Protein AF-A0A7C9DL46-F1 (afdb_monomer)

Foldseek 3Di:
DVVVLVVLVVVLLVLPVVDPFDQLQSPLVSLLVNLLSLVVQLPPHDPVSVVVSVVLVVLSVVVCVVPVLLSLLSQCPPPVDPNVVSLVSLCSNQPVCSVVVVVVSCVVNVVVVVDPCPVVVVSVVVSVVVVVVSVVSND

Mean predicted aligned error: 8.18 Å

Radius of gyration: 15.66 Å; Cα contacts (8 Å, |Δi|>4): 78; chains: 1; bounding box: 42×36×37 Å

Solvent-accessible surface area (backbone atoms only — not comparable to full-atom values): 7932 Å² total; per-residue (Å²): 115,70,67,64,63,52,45,56,55,51,54,48,51,55,69,39,71,81,37,101,69,67,47,42,76,58,45,47,61,50,54,52,49,52,54,50,52,37,55,50,38,52,72,77,50,58,71,70,53,21,55,50,29,51,58,52,44,59,61,46,50,72,49,43,81,76,40,50,60,61,40,46,45,55,27,40,72,36,93,88,38,52,62,65,57,51,52,55,50,43,43,71,73,43,52,92,50,20,67,63,56,49,48,60,40,46,68,62,43,55,64,56,74,77,46,66,78,65,62,63,60,62,51,57,60,50,54,56,55,53,52,55,46,55,52,68,77,76,109

Secondary structure (DSSP, 8-state):
-HHHHHHHHHHHHHHHHT-SS--HHHHHHHHHHHHHHHHHHHHHS-HHHHHHHHHHHHHHHHHHHHHHHHHHHHHHTSTTS-HHHHHHHHHHHHGGGHHHHHHHHHHHHHHHHHS-THHHHHHHHHHHHHHHHHHHHH-

InterPro domains:
  IPR012337 Ribonuclease H-like superfamily [SSF53098] (1-93)
  IPR025525 hAT-like transposase, RNase-H fold [PF14372] (26-113)

Organism: Opuntia streptacantha (NCBI:txid393608)

pLDDT: mean 76.67, std 14.79, range [44.03, 93.81]

Structure (mmCIF, N/CA/C/O backbone):
data_AF-A0A7C9DL46-F1
#
_entry.id   AF-A0A7C9DL46-F1
#
loop_
_atom_site.group_PDB
_atom_site.id
_atom_site.type_symbol
_atom_site.label_atom_id
_atom_site.label_alt_id
_atom_site.label_comp_id
_atom_site.label_asym_id
_atom_site.label_entity_id
_atom_site.label_seq_id
_atom_site.pdbx_PDB_ins_code
_atom_site.Cartn_x
_atom_site.Cartn_y
_atom_site.Cartn_z
_atom_site.occupancy
_atom_site.B_iso_or_equiv
_atom_site.auth_seq_id
_atom_site.auth_comp_id
_atom_site.auth_asym_id
_atom_site.auth_atom_id
_atom_site.pdbx_PDB_model_num
ATOM 1 N N . ASN A 1 1 ? -19.272 -5.984 10.990 1.00 71.62 1 ASN A N 1
ATOM 2 C CA . ASN A 1 1 ? -18.400 -4.807 10.826 1.00 71.62 1 ASN A CA 1
ATOM 3 C C . ASN A 1 1 ? -16.916 -5.166 10.970 1.00 71.62 1 ASN A C 1
ATOM 5 O O . ASN A 1 1 ? -16.230 -5.225 9.964 1.00 71.62 1 ASN A O 1
ATOM 9 N N . ILE A 1 2 ? -16.426 -5.598 12.141 1.00 85.19 2 ILE A N 1
ATOM 10 C CA . ILE A 1 2 ? -14.997 -5.950 12.334 1.00 85.19 2 ILE A CA 1
ATOM 11 C C . ILE A 1 2 ? -14.486 -7.172 11.537 1.00 85.19 2 ILE A C 1
ATOM 13 O O . ILE A 1 2 ? -13.355 -7.173 11.060 1.00 85.19 2 ILE A O 1
ATOM 17 N N . CYS A 1 3 ? -15.310 -8.211 11.346 1.00 86.44 3 CYS A N 1
ATOM 18 C CA . CYS A 1 3 ? -14.892 -9.410 10.607 1.00 86.44 3 CYS A CA 1
ATOM 19 C C . CYS A 1 3 ? -14.610 -9.120 9.128 1.00 86.44 3 CYS A C 1
ATOM 21 O O . CYS A 1 3 ? -13.749 -9.763 8.539 1.00 86.44 3 CYS A O 1
ATOM 23 N N . VAL A 1 4 ? -15.325 -8.158 8.532 1.00 87.62 4 VAL A N 1
ATOM 24 C CA . VAL A 1 4 ? -15.121 -7.748 7.133 1.00 87.62 4 VAL A CA 1
ATOM 25 C C . VAL A 1 4 ? -13.773 -7.047 6.995 1.00 87.62 4 VAL A C 1
ATOM 27 O O . VAL A 1 4 ? -12.974 -7.443 6.150 1.00 87.62 4 VAL A O 1
ATOM 30 N N . PHE A 1 5 ? -13.480 -6.111 7.901 1.00 87.94 5 PHE A N 1
ATOM 31 C CA . PHE A 1 5 ? -12.184 -5.442 7.989 1.00 87.94 5 PHE A CA 1
ATOM 32 C C . PHE A 1 5 ? -11.026 -6.446 8.131 1.00 87.94 5 PHE A C 1
ATOM 34 O O . PHE A 1 5 ? -10.087 -6.450 7.336 1.00 87.94 5 PHE A O 1
ATOM 41 N N . LEU A 1 6 ? -11.121 -7.372 9.092 1.00 87.38 6 LEU A N 1
ATOM 42 C CA . LEU A 1 6 ? -10.079 -8.376 9.339 1.00 87.38 6 LEU A CA 1
ATOM 43 C C . LEU A 1 6 ? -9.915 -9.380 8.187 1.00 87.38 6 LEU A C 1
ATOM 45 O O . LEU A 1 6 ? -8.811 -9.880 7.954 1.00 87.38 6 LEU A O 1
ATOM 49 N N . LYS A 1 7 ? -10.985 -9.653 7.431 1.00 88.12 7 LYS A N 1
ATOM 50 C CA . LYS A 1 7 ? -10.957 -10.581 6.293 1.00 88.12 7 LYS A CA 1
ATOM 51 C C . LYS A 1 7 ? -10.020 -10.115 5.180 1.00 88.12 7 LYS A C 1
ATOM 53 O O . LYS A 1 7 ? -9.417 -10.956 4.519 1.00 88.12 7 LYS A O 1
ATOM 58 N N . VAL A 1 8 ? -9.849 -8.805 4.993 1.00 87.00 8 VAL A N 1
ATOM 59 C CA . VAL A 1 8 ? -8.896 -8.261 4.010 1.00 87.00 8 VAL A CA 1
ATOM 60 C C . VAL A 1 8 ? -7.474 -8.713 4.339 1.00 87.00 8 VAL A C 1
ATOM 62 O O . VAL A 1 8 ? -6.782 -9.254 3.479 1.00 87.00 8 VAL A O 1
ATOM 65 N N . PHE A 1 9 ? -7.064 -8.575 5.600 1.00 84.38 9 PHE A N 1
ATOM 66 C CA . PHE A 1 9 ? -5.741 -9.000 6.057 1.00 84.38 9 PHE A CA 1
ATOM 67 C C . PHE A 1 9 ? -5.585 -10.514 5.983 1.00 84.38 9 PHE A C 1
ATOM 69 O O . PHE A 1 9 ? -4.575 -10.988 5.479 1.00 84.38 9 PHE A O 1
ATOM 76 N N . TYR A 1 10 ? -6.603 -11.267 6.406 1.00 84.94 10 TYR A N 1
ATOM 77 C CA . TYR A 1 10 ? -6.599 -12.725 6.304 1.00 84.94 10 TYR A CA 1
ATOM 78 C C . TYR A 1 10 ? -6.370 -13.200 4.862 1.00 84.94 10 TYR A C 1
ATOM 80 O O . TYR A 1 10 ? -5.482 -14.013 4.614 1.00 84.94 10 TYR A O 1
ATOM 88 N N . ASN A 1 11 ? -7.113 -12.645 3.900 1.00 86.75 11 ASN A N 1
ATOM 89 C CA . ASN A 1 11 ? -6.979 -13.009 2.491 1.00 86.75 11 ASN A CA 1
ATOM 90 C C . ASN A 1 11 ? -5.572 -12.719 1.957 1.00 86.75 11 ASN A C 1
ATOM 92 O O . ASN A 1 11 ? -5.016 -13.533 1.224 1.00 86.75 11 ASN A O 1
ATOM 96 N N . VAL A 1 12 ? -4.986 -11.582 2.339 1.00 83.19 12 VAL A N 1
ATOM 97 C CA . VAL A 1 12 ? -3.625 -11.205 1.939 1.00 83.19 12 VAL A CA 1
ATOM 98 C C . VAL A 1 12 ? -2.585 -12.129 2.573 1.00 83.19 12 VAL A C 1
ATOM 100 O O . VAL A 1 12 ? -1.682 -12.594 1.880 1.00 83.19 12 VAL A O 1
ATOM 103 N N . THR A 1 13 ? -2.744 -12.479 3.851 1.00 80.81 13 THR A N 1
ATOM 104 C CA . THR A 1 13 ? -1.894 -13.468 4.526 1.00 80.81 13 THR A CA 1
ATOM 105 C C . THR A 1 13 ? -1.963 -14.823 3.831 1.00 80.81 13 THR A C 1
ATOM 107 O O . THR A 1 13 ? -0.922 -15.403 3.538 1.00 80.81 13 THR A O 1
ATOM 110 N N . CYS A 1 14 ? -3.163 -15.310 3.501 1.00 81.56 14 CYS A N 1
ATOM 111 C CA . CYS A 1 14 ? -3.347 -16.556 2.753 1.00 81.56 14 CYS A CA 1
ATOM 112 C C . CYS A 1 14 ? -2.733 -16.487 1.349 1.00 81.56 14 CYS A C 1
ATOM 114 O O . CYS A 1 14 ? -2.086 -17.433 0.901 1.00 81.56 14 CYS A O 1
ATOM 116 N N . ALA A 1 15 ? -2.893 -15.354 0.661 1.00 79.88 15 ALA A N 1
ATOM 117 C CA . ALA A 1 15 ? -2.305 -15.138 -0.655 1.00 79.88 15 ALA A CA 1
ATOM 118 C C . ALA A 1 15 ? -0.772 -15.156 -0.619 1.00 79.88 15 ALA A C 1
ATOM 120 O O . ALA A 1 15 ? -0.156 -15.441 -1.640 1.00 79.88 15 ALA A O 1
ATOM 121 N N . PHE A 1 16 ? -0.148 -14.867 0.524 1.00 74.25 16 PHE A N 1
ATOM 122 C CA . PHE A 1 16 ? 1.303 -14.928 0.687 1.00 74.25 16 PHE A CA 1
ATOM 123 C C . PHE A 1 16 ? 1.802 -16.241 1.288 1.00 74.25 16 PHE A C 1
ATOM 125 O O . PHE A 1 16 ? 2.891 -16.676 0.926 1.00 74.25 16 PHE A O 1
ATOM 132 N N . SER A 1 17 ? 1.023 -16.902 2.146 1.00 72.62 17 SER A N 1
ATOM 133 C CA . SER A 1 17 ? 1.422 -18.156 2.795 1.00 72.62 17 SER A CA 1
ATOM 134 C C . SER A 1 17 ? 1.549 -19.327 1.819 1.00 72.62 17 SER A C 1
ATOM 136 O O . SER A 1 17 ? 2.332 -20.240 2.061 1.00 72.62 17 SER A O 1
ATOM 138 N N . GLY A 1 18 ? 0.838 -19.280 0.688 1.00 70.25 18 GLY A N 1
ATOM 139 C CA . GLY A 1 18 ? 0.953 -20.270 -0.385 1.00 70.25 18 GLY A CA 1
ATOM 140 C C . GLY A 1 18 ? 2.238 -20.176 -1.219 1.00 70.25 18 GLY A C 1
ATOM 141 O O . GLY A 1 18 ? 2.453 -21.021 -2.086 1.00 70.25 18 GLY A O 1
ATOM 142 N N . PHE A 1 19 ? 3.093 -19.171 -0.992 1.00 64.31 19 PHE A N 1
ATOM 143 C CA . PHE A 1 19 ? 4.309 -18.962 -1.776 1.00 64.31 19 PHE A CA 1
ATOM 144 C C . PHE A 1 19 ? 5.539 -18.847 -0.880 1.00 64.31 19 PHE A C 1
ATOM 146 O O . PHE A 1 19 ? 5.618 -17.983 -0.013 1.00 64.31 19 PHE A O 1
ATOM 153 N N . ASN A 1 20 ? 6.576 -19.628 -1.191 1.00 58.56 20 ASN A N 1
ATOM 154 C CA . ASN A 1 20 ? 7.899 -19.432 -0.589 1.00 58.56 20 ASN A CA 1
ATOM 155 C C . ASN A 1 20 ? 8.478 -18.046 -0.936 1.00 58.56 20 ASN A C 1
ATOM 157 O O . ASN A 1 20 ? 9.252 -17.491 -0.161 1.00 58.56 20 ASN A O 1
ATOM 161 N N . TYR A 1 21 ? 8.083 -17.498 -2.097 1.00 60.91 21 TYR A N 1
ATOM 162 C CA . TYR A 1 21 ? 8.490 -16.190 -2.609 1.00 60.91 21 TYR A CA 1
ATOM 163 C C . TYR A 1 21 ? 7.341 -15.537 -3.408 1.00 60.91 21 TYR A C 1
ATOM 165 O O . TYR A 1 21 ? 7.208 -15.806 -4.605 1.00 60.91 21 TYR A O 1
ATOM 173 N N . PRO A 1 22 ? 6.486 -14.688 -2.797 1.00 62.56 22 PRO A N 1
ATOM 174 C CA . PRO A 1 22 ? 5.487 -13.921 -3.534 1.00 62.56 22 PRO A CA 1
ATOM 175 C C . PRO A 1 22 ? 6.167 -13.046 -4.589 1.00 62.56 22 PRO A C 1
ATOM 177 O O . PRO A 1 22 ? 7.049 -12.244 -4.285 1.00 62.56 22 PRO A O 1
ATOM 180 N N . THR A 1 23 ? 5.759 -13.194 -5.847 1.00 67.81 23 THR A N 1
ATOM 181 C CA . THR A 1 23 ? 6.271 -12.344 -6.932 1.00 67.81 23 THR A CA 1
ATOM 182 C C . THR A 1 23 ? 5.758 -10.910 -6.772 1.00 67.81 23 THR A C 1
ATOM 184 O O . THR A 1 23 ? 4.688 -10.697 -6.198 1.00 67.81 23 THR A O 1
ATOM 187 N N . SER A 1 24 ? 6.472 -9.913 -7.312 1.00 69.94 24 SER A N 1
ATOM 188 C CA . SER A 1 24 ? 6.044 -8.496 -7.299 1.00 69.94 24 SER A CA 1
ATOM 189 C C . SER A 1 24 ? 4.608 -8.319 -7.810 1.00 69.94 24 SER A C 1
ATOM 191 O O . SER A 1 24 ? 3.821 -7.578 -7.226 1.00 69.94 24 SER A O 1
ATOM 193 N N . LYS A 1 25 ? 4.240 -9.117 -8.820 1.00 72.12 25 LYS A N 1
ATOM 194 C CA . LYS A 1 25 ? 2.886 -9.265 -9.366 1.00 72.12 25 LYS A CA 1
ATOM 195 C C . LYS A 1 25 ? 1.818 -9.584 -8.316 1.00 72.12 25 LYS A C 1
ATOM 197 O O . LYS A 1 25 ? 0.699 -9.108 -8.450 1.00 72.12 25 LYS A O 1
ATOM 202 N N . ILE A 1 26 ? 2.115 -10.442 -7.345 1.00 76.12 26 ILE A N 1
ATOM 203 C CA . ILE A 1 26 ? 1.175 -10.824 -6.281 1.00 76.12 26 ILE A CA 1
ATOM 204 C C . ILE A 1 26 ? 1.275 -9.815 -5.138 1.00 76.12 26 ILE A C 1
ATOM 206 O O . ILE A 1 26 ? 0.262 -9.406 -4.583 1.00 76.12 26 ILE A O 1
ATOM 210 N N . TYR A 1 27 ? 2.487 -9.374 -4.809 1.00 77.44 27 TYR A N 1
ATOM 211 C CA . TYR A 1 27 ? 2.728 -8.467 -3.696 1.00 77.44 27 TYR A CA 1
ATOM 212 C C . TYR A 1 27 ? 2.067 -7.098 -3.899 1.00 77.44 27 TYR A C 1
ATOM 214 O O . TYR A 1 27 ? 1.274 -6.662 -3.068 1.00 77.44 27 TYR A O 1
ATOM 222 N N . PHE A 1 28 ? 2.377 -6.417 -5.004 1.00 79.19 28 PHE A N 1
ATOM 223 C CA . PHE A 1 28 ? 1.996 -5.021 -5.212 1.00 79.19 28 PHE A CA 1
ATOM 224 C C . PHE A 1 28 ? 0.475 -4.772 -5.169 1.00 79.19 28 PHE A C 1
ATOM 226 O O . PHE A 1 28 ? 0.065 -3.930 -4.369 1.00 79.19 28 PHE A O 1
ATOM 233 N N . PRO A 1 29 ? -0.384 -5.504 -5.914 1.00 83.69 29 PRO A N 1
ATOM 234 C CA . PRO A 1 29 ? -1.838 -5.327 -5.828 1.00 83.69 29 PRO A CA 1
ATOM 235 C C . PRO A 1 29 ? -2.389 -5.544 -4.417 1.00 83.69 29 PRO A C 1
ATOM 237 O O . PRO A 1 29 ? -3.204 -4.752 -3.951 1.00 83.69 29 PRO A O 1
ATOM 240 N N . ASN A 1 30 ? -1.943 -6.603 -3.733 1.00 84.44 30 ASN A N 1
ATOM 241 C CA . ASN A 1 30 ? -2.446 -6.950 -2.404 1.00 84.44 30 ASN A CA 1
ATOM 242 C C . ASN A 1 30 ? -2.078 -5.882 -1.368 1.00 84.44 30 ASN A C 1
ATOM 244 O O . ASN A 1 30 ? -2.926 -5.449 -0.594 1.00 84.44 30 ASN A O 1
ATOM 248 N N . VAL A 1 31 ? -0.832 -5.405 -1.381 1.00 84.19 31 VAL A N 1
ATOM 249 C CA . VAL A 1 31 ? -0.354 -4.409 -0.411 1.00 84.19 31 VAL A CA 1
ATOM 250 C C . VAL A 1 31 ? -0.930 -3.017 -0.687 1.00 84.19 31 VAL A C 1
ATOM 252 O O . VAL A 1 31 ? -1.293 -2.318 0.259 1.00 84.19 31 VAL A O 1
ATOM 255 N N . VAL A 1 32 ? -1.097 -2.630 -1.958 1.00 88.50 32 VAL A N 1
ATOM 256 C CA . VAL A 1 32 ? -1.846 -1.411 -2.321 1.00 88.50 32 VAL A CA 1
ATOM 257 C C . VAL A 1 32 ? -3.289 -1.508 -1.825 1.00 88.50 32 VAL A C 1
ATOM 259 O O . VAL A 1 32 ? -3.781 -0.565 -1.213 1.00 88.50 32 VAL A O 1
ATOM 262 N N . GLY A 1 33 ? -3.948 -2.654 -2.027 1.00 90.25 33 GLY A N 1
ATOM 263 C CA . GLY A 1 33 ? -5.311 -2.895 -1.550 1.00 90.25 33 GLY A CA 1
ATOM 264 C C . GLY A 1 33 ? -5.448 -2.725 -0.036 1.00 90.25 33 GLY A C 1
ATOM 265 O O . GLY A 1 33 ? -6.336 -2.008 0.415 1.00 90.25 33 GLY A O 1
ATOM 266 N N . VAL A 1 34 ? -4.525 -3.298 0.744 1.00 89.38 34 VAL A N 1
ATOM 267 C CA . VAL A 1 34 ? -4.489 -3.120 2.208 1.00 89.38 34 VAL A CA 1
ATOM 268 C C . VAL A 1 34 ? -4.376 -1.648 2.591 1.00 89.38 34 VAL A C 1
ATOM 270 O O . VAL A 1 34 ? -5.106 -1.194 3.470 1.00 89.38 34 VAL A O 1
ATOM 273 N N . LYS A 1 35 ? -3.494 -0.885 1.931 1.00 90.56 35 LYS A N 1
ATOM 274 C CA . LYS A 1 35 ? -3.335 0.545 2.222 1.00 90.56 35 LYS A CA 1
ATOM 275 C C . LYS A 1 35 ? -4.625 1.322 1.959 1.00 90.56 35 LYS A C 1
ATOM 277 O O . LYS A 1 35 ? -4.987 2.170 2.767 1.00 90.56 35 LYS A O 1
ATOM 282 N N . LEU A 1 36 ? -5.309 1.036 0.849 1.00 91.94 36 LEU A N 1
ATOM 283 C CA . LEU A 1 36 ? -6.561 1.706 0.491 1.00 91.94 36 LEU A CA 1
ATOM 284 C C . LEU A 1 36 ? -7.674 1.403 1.499 1.00 91.94 36 LEU A C 1
ATOM 286 O O . LEU A 1 36 ? -8.281 2.342 2.000 1.00 91.94 36 LEU A O 1
ATOM 290 N N . VAL A 1 37 ? -7.859 0.130 1.868 1.00 92.56 37 VAL A N 1
ATOM 291 C CA . VAL A 1 37 ? -8.840 -0.271 2.893 1.00 92.56 37 VAL A CA 1
ATOM 292 C C . VAL A 1 37 ? -8.536 0.396 4.232 1.00 92.56 37 VAL A C 1
ATOM 294 O O . VAL A 1 37 ? -9.434 0.915 4.877 1.00 92.56 37 VAL A O 1
ATOM 297 N N . LEU A 1 38 ? -7.267 0.435 4.653 1.00 91.75 38 LEU A N 1
ATOM 298 C CA . LEU A 1 38 ? -6.892 1.121 5.890 1.00 91.75 38 LEU A CA 1
ATOM 299 C C . LEU A 1 38 ? -7.256 2.608 5.857 1.00 91.75 38 LEU A C 1
ATOM 301 O O . LEU A 1 38 ? -7.761 3.110 6.854 1.00 91.75 38 LEU A O 1
ATOM 305 N N . LYS A 1 39 ? -6.997 3.309 4.744 1.00 91.81 39 LYS A N 1
ATOM 306 C CA . LYS A 1 39 ? -7.356 4.730 4.605 1.00 91.81 39 LYS A CA 1
ATOM 307 C C . LYS A 1 39 ? -8.866 4.937 4.693 1.00 91.81 39 LYS A C 1
ATOM 309 O O . LYS A 1 39 ? -9.301 5.767 5.478 1.00 91.81 39 LYS A O 1
ATOM 314 N N . GLU A 1 40 ? -9.631 4.148 3.949 1.00 92.19 40 GLU A N 1
ATOM 315 C CA . GLU A 1 40 ? -11.094 4.220 3.927 1.00 92.19 40 GLU A CA 1
ATOM 316 C C . GLU A 1 40 ? -11.694 3.968 5.319 1.00 92.19 40 GLU A C 1
ATOM 318 O O . GLU A 1 40 ? -12.423 4.798 5.854 1.00 92.19 40 GLU A O 1
ATOM 323 N N . GLU A 1 41 ? -11.300 2.878 5.975 1.00 92.25 41 GLU A N 1
ATOM 324 C CA . GLU A 1 41 ? -11.830 2.471 7.284 1.00 92.25 41 GLU A CA 1
ATOM 325 C C . GLU A 1 41 ? -11.425 3.422 8.424 1.00 92.25 41 GLU A C 1
ATOM 327 O O . GLU A 1 41 ? -12.069 3.457 9.471 1.00 92.25 41 GLU A O 1
ATOM 332 N N . MET A 1 42 ? -10.361 4.214 8.248 1.00 92.62 42 MET A N 1
ATOM 333 C CA . MET A 1 42 ? -10.011 5.287 9.185 1.00 92.62 42 MET A CA 1
ATOM 334 C C . MET A 1 42 ? -10.928 6.512 9.064 1.00 92.62 42 MET A C 1
ATOM 336 O O . MET A 1 42 ? -10.964 7.306 10.006 1.00 92.62 42 MET A O 1
ATOM 340 N N . GLU A 1 43 ? -11.633 6.670 7.942 1.00 89.38 43 GLU A N 1
ATOM 341 C CA . GLU A 1 43 ? -12.498 7.817 7.644 1.00 89.38 43 GLU A CA 1
ATOM 342 C C . GLU A 1 43 ? -13.982 7.515 7.894 1.00 89.38 43 GLU A C 1
ATOM 344 O O . GLU A 1 43 ? -14.688 8.374 8.420 1.00 89.38 43 GLU A O 1
ATOM 349 N N . ILE A 1 44 ? -14.456 6.312 7.544 1.00 87.50 44 ILE A N 1
ATOM 350 C CA . ILE A 1 44 ? -15.902 6.030 7.442 1.00 87.50 44 ILE A CA 1
ATOM 351 C C . ILE A 1 44 ? -16.474 5.111 8.535 1.00 87.50 44 ILE A C 1
ATOM 353 O O . ILE A 1 44 ? -17.694 4.975 8.626 1.00 87.50 44 ILE A O 1
ATOM 357 N N . SER A 1 45 ? -15.629 4.466 9.346 1.00 89.44 45 SER A N 1
ATOM 358 C CA . SER A 1 45 ? -16.049 3.361 10.227 1.00 89.44 45 SER A CA 1
ATOM 359 C C . SER A 1 45 ? -16.226 3.755 11.698 1.00 89.44 45 SER A C 1
ATOM 361 O O . SER A 1 45 ? -15.833 4.831 12.146 1.00 89.44 45 SER A O 1
ATOM 363 N N . ASP A 1 46 ? -16.810 2.847 12.486 1.00 91.12 46 ASP A N 1
ATOM 364 C CA . ASP A 1 46 ? -17.011 3.032 13.926 1.00 91.12 46 ASP A CA 1
ATOM 365 C C . ASP A 1 46 ? -15.682 3.210 14.687 1.00 91.12 46 ASP A C 1
ATOM 367 O O . ASP A 1 46 ? -14.644 2.652 14.318 1.00 91.12 46 ASP A O 1
ATOM 371 N N . ALA A 1 47 ? -15.723 3.912 15.827 1.00 91.62 47 ALA A N 1
ATOM 372 C CA . ALA A 1 47 ? -14.538 4.280 16.614 1.00 91.62 47 ALA A CA 1
ATOM 373 C C . ALA A 1 47 ? -13.606 3.098 16.959 1.00 91.62 47 ALA A C 1
ATOM 375 O O . ALA A 1 47 ?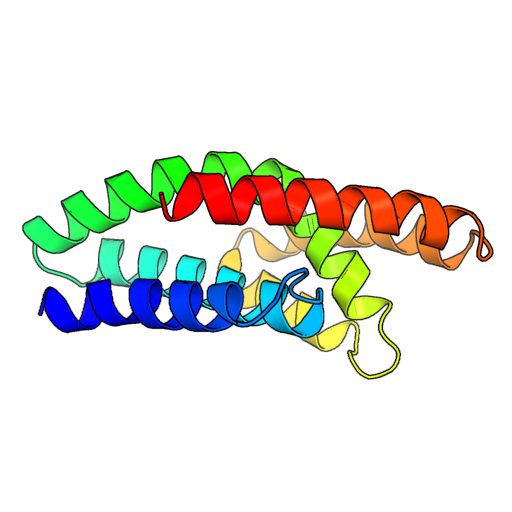 -12.384 3.258 17.026 1.00 91.62 47 ALA A O 1
ATOM 376 N N . SER A 1 48 ? -14.164 1.901 17.159 1.00 89.56 48 SER A N 1
ATOM 377 C CA . SER A 1 48 ? -13.395 0.680 17.423 1.00 89.56 48 SER A CA 1
ATOM 378 C C . SER A 1 48 ? -12.566 0.237 16.211 1.00 89.56 48 SER A C 1
ATOM 380 O O . SER 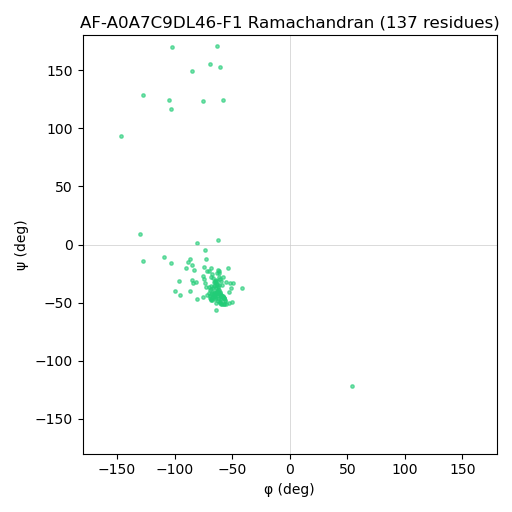A 1 48 ? -11.378 -0.066 16.363 1.00 89.56 48 SER A O 1
ATOM 382 N N . ILE A 1 49 ? -13.159 0.250 15.013 1.00 92.31 49 ILE A N 1
ATOM 383 C CA . ILE A 1 49 ? -12.492 -0.090 13.751 1.00 92.31 49 ILE A CA 1
ATOM 384 C C . ILE A 1 49 ? -11.475 0.990 13.399 1.00 92.31 49 ILE A C 1
ATOM 386 O O . ILE A 1 49 ? -10.328 0.655 13.123 1.00 92.31 49 ILE A O 1
ATOM 390 N N . VAL A 1 50 ? -11.830 2.270 13.528 1.00 93.81 50 VAL A N 1
ATOM 391 C CA . VAL A 1 50 ? -10.907 3.390 13.281 1.00 93.81 50 V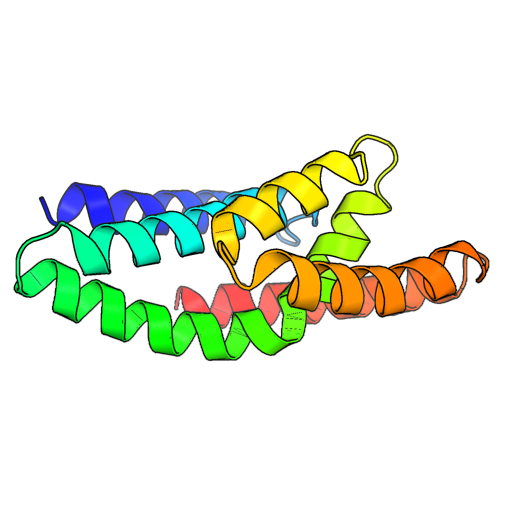AL A CA 1
ATOM 392 C C . VAL A 1 50 ? -9.658 3.280 14.157 1.00 93.81 50 VAL A C 1
ATOM 394 O O . VAL A 1 50 ? -8.533 3.418 13.673 1.00 93.81 50 VAL A O 1
ATOM 397 N N . ASN A 1 51 ? -9.821 2.991 15.453 1.00 92.69 51 ASN A N 1
ATOM 398 C CA . ASN A 1 51 ? -8.686 2.825 16.361 1.00 92.69 51 ASN A C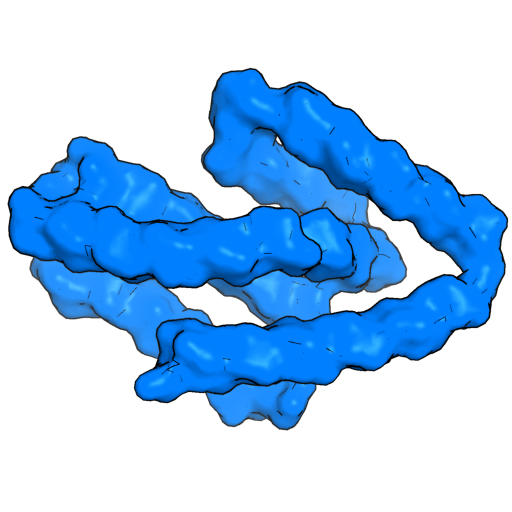A 1
ATOM 399 C C . ASN A 1 51 ? -7.803 1.627 15.967 1.00 92.69 51 ASN A C 1
ATOM 401 O O . ASN A 1 51 ? -6.576 1.691 16.064 1.00 92.69 51 ASN A O 1
ATOM 405 N N . MET A 1 52 ? -8.412 0.534 15.499 1.00 90.94 52 MET A N 1
ATOM 406 C CA . MET A 1 52 ? -7.680 -0.630 15.003 1.00 90.94 52 MET A CA 1
ATOM 407 C C . MET A 1 52 ? -6.932 -0.321 13.700 1.00 90.94 52 MET A C 1
ATOM 409 O O . MET A 1 52 ? -5.733 -0.595 13.608 1.00 90.94 52 MET A O 1
ATOM 413 N N . ALA A 1 53 ? -7.605 0.297 12.730 1.00 91.62 53 ALA A N 1
ATOM 414 C CA . ALA A 1 53 ? -7.039 0.684 11.447 1.00 91.62 53 ALA A CA 1
ATOM 415 C C . ALA A 1 53 ? -5.842 1.624 11.633 1.00 91.62 53 ALA A C 1
ATOM 417 O O . ALA A 1 53 ? -4.777 1.347 11.091 1.00 91.62 53 ALA A O 1
ATOM 418 N N . LYS A 1 54 ? -5.939 2.636 12.507 1.00 92.62 54 LYS A N 1
ATOM 419 C CA . LYS A 1 54 ? -4.812 3.527 12.844 1.00 92.62 54 LYS A CA 1
ATOM 420 C C . LYS A 1 54 ? -3.597 2.765 13.380 1.00 92.62 54 LYS A C 1
ATOM 422 O O . LYS A 1 54 ? -2.475 2.998 12.933 1.00 92.62 54 LYS A O 1
ATOM 427 N N . LYS A 1 55 ? -3.797 1.820 14.306 1.00 89.50 55 LYS A N 1
ATOM 428 C CA . LYS A 1 55 ? -2.699 1.013 14.876 1.00 89.50 55 LYS A CA 1
ATOM 429 C C . LYS A 1 55 ? -2.011 0.143 13.822 1.00 89.50 55 LYS A C 1
ATOM 431 O O . LYS A 1 55 ? -0.784 0.039 13.822 1.00 89.50 55 LYS A O 1
ATOM 436 N N . ILE A 1 56 ? -2.787 -0.475 12.931 1.00 87.69 56 ILE A N 1
ATOM 437 C CA . ILE A 1 56 ? -2.249 -1.286 11.832 1.00 87.69 56 ILE A CA 1
ATOM 438 C C . ILE A 1 56 ? -1.536 -0.388 10.815 1.00 87.69 56 ILE A C 1
ATOM 440 O O . ILE A 1 56 ? -0.426 -0.707 10.392 1.00 87.69 56 ILE A O 1
ATOM 444 N N . PHE A 1 57 ? -2.119 0.763 10.485 1.00 89.75 57 PHE A N 1
ATOM 445 C CA . PHE A 1 57 ? -1.573 1.722 9.531 1.00 89.75 57 PHE A CA 1
ATOM 446 C C . PHE A 1 57 ? -0.203 2.260 9.957 1.00 89.75 57 PHE A C 1
ATOM 448 O O . PHE A 1 57 ? 0.714 2.300 9.143 1.00 89.75 57 PHE A O 1
ATOM 455 N N . VAL A 1 58 ? 0.001 2.569 11.243 1.00 88.81 58 VAL A N 1
ATOM 456 C CA . VAL A 1 58 ? 1.320 2.992 11.759 1.00 88.81 58 VAL A CA 1
ATOM 457 C C . VAL A 1 58 ? 2.394 1.928 11.510 1.00 88.81 58 VAL A C 1
ATOM 459 O O . VAL A 1 58 ? 3.501 2.244 11.066 1.00 88.81 58 VAL A O 1
ATOM 462 N N . LYS A 1 59 ? 2.080 0.650 11.762 1.00 83.94 59 LYS A N 1
ATOM 463 C CA . LYS A 1 59 ? 3.008 -0.453 11.468 1.00 83.94 59 LYS A CA 1
ATOM 464 C C . LYS A 1 59 ? 3.232 -0.589 9.965 1.00 83.94 59 LYS A C 1
ATOM 466 O O . LYS A 1 59 ? 4.368 -0.769 9.540 1.00 83.94 59 LYS A O 1
ATOM 471 N N . PHE A 1 60 ? 2.169 -0.471 9.177 1.00 85.56 60 PHE A N 1
ATOM 472 C CA . PHE A 1 60 ? 2.212 -0.557 7.725 1.00 85.56 60 PHE A CA 1
ATOM 473 C C . PHE A 1 60 ? 3.110 0.528 7.101 1.00 85.56 60 PHE A C 1
ATOM 475 O O . PHE A 1 60 ? 4.008 0.199 6.327 1.00 85.56 60 PHE A O 1
ATOM 482 N N . GLU A 1 61 ? 2.955 1.802 7.474 1.00 85.44 61 GLU A N 1
ATOM 483 C CA . GLU A 1 61 ? 3.704 2.922 6.876 1.00 85.44 61 GLU A CA 1
ATOM 484 C C . GLU A 1 61 ? 5.218 2.840 7.112 1.00 85.44 61 GLU A C 1
ATOM 486 O O . GLU A 1 61 ? 6.018 3.180 6.230 1.00 85.44 61 GLU A O 1
ATOM 491 N N . LYS A 1 62 ? 5.631 2.305 8.270 1.00 82.00 62 LYS A N 1
ATOM 492 C CA . LYS A 1 62 ? 7.045 2.045 8.593 1.00 82.00 62 LYS A CA 1
ATOM 493 C C . LYS A 1 62 ? 7.729 1.166 7.541 1.00 82.00 62 LYS A C 1
ATOM 495 O O . LYS A 1 62 ? 8.933 1.293 7.306 1.00 82.00 62 LYS A O 1
ATOM 500 N N . TYR A 1 63 ? 6.966 0.263 6.938 1.00 74.94 63 TYR A N 1
ATOM 501 C CA . TYR A 1 63 ? 7.422 -0.657 5.907 1.00 74.94 63 TYR A CA 1
ATOM 502 C C . TYR A 1 63 ? 7.148 -0.107 4.503 1.00 74.94 63 TYR A C 1
ATOM 504 O O . TYR A 1 63 ? 8.039 -0.128 3.657 1.00 74.94 63 TYR A O 1
ATOM 512 N N . TRP A 1 64 ? 5.967 0.469 4.264 1.00 82.06 64 TRP A N 1
ATOM 513 C CA . TRP A 1 64 ? 5.594 1.054 2.974 1.00 82.06 64 TRP A CA 1
ATOM 514 C C . TRP A 1 64 ? 6.624 2.068 2.463 1.00 82.06 64 TRP A C 1
ATOM 516 O O . TRP A 1 64 ? 7.118 1.923 1.347 1.00 82.06 64 TRP A O 1
ATOM 526 N N . SER A 1 65 ? 7.019 3.035 3.299 1.00 79.19 65 SER A N 1
ATOM 527 C CA . SER A 1 65 ? 7.966 4.108 2.937 1.00 79.19 65 SER A CA 1
ATOM 528 C C . SER A 1 65 ? 9.330 3.602 2.448 1.00 79.19 65 SER A C 1
ATOM 530 O O . SER A 1 65 ? 9.988 4.250 1.634 1.00 79.19 65 SER A O 1
ATOM 532 N N . LYS A 1 66 ? 9.755 2.422 2.910 1.00 72.12 66 LYS A N 1
ATOM 533 C CA . LYS A 1 66 ? 11.056 1.835 2.567 1.00 72.12 66 LYS A CA 1
ATOM 534 C C . LYS A 1 66 ? 11.039 1.049 1.259 1.00 72.12 66 LYS A C 1
ATOM 536 O O . LYS A 1 66 ? 12.063 0.976 0.585 1.00 72.12 66 LYS A O 1
ATOM 541 N N . PHE A 1 67 ? 9.904 0.449 0.899 1.00 71.62 67 PHE A N 1
ATOM 542 C CA . PHE A 1 67 ? 9.870 -0.589 -0.137 1.00 71.62 67 PHE A CA 1
ATOM 543 C C . PHE A 1 67 ? 8.858 -0.352 -1.259 1.00 71.62 67 PHE A C 1
ATOM 545 O O . PHE A 1 67 ? 8.989 -0.992 -2.303 1.00 71.62 67 PHE A O 1
ATOM 552 N N . SER A 1 68 ? 7.899 0.567 -1.099 1.00 75.56 68 SER A N 1
ATOM 553 C CA . SER A 1 68 ? 6.842 0.842 -2.087 1.00 75.56 68 SER A CA 1
ATOM 554 C C . SER A 1 68 ? 7.402 1.067 -3.493 1.00 75.56 68 SER A C 1
ATOM 556 O O . SER A 1 68 ? 7.006 0.388 -4.438 1.00 75.56 68 SER A O 1
ATOM 558 N N . ASN A 1 69 ? 8.412 1.931 -3.605 1.00 75.44 69 ASN A N 1
ATOM 559 C CA . ASN A 1 69 ? 9.071 2.250 -4.868 1.00 75.44 69 ASN A CA 1
ATOM 560 C C . ASN A 1 69 ? 9.759 1.029 -5.492 1.00 75.44 69 ASN A C 1
ATOM 562 O O . ASN A 1 69 ? 9.616 0.782 -6.683 1.00 75.44 69 ASN A O 1
ATOM 566 N N . ILE A 1 70 ? 10.471 0.230 -4.692 1.00 75.88 70 ILE A N 1
ATOM 567 C CA . ILE A 1 70 ? 11.218 -0.944 -5.175 1.00 75.88 70 ILE A CA 1
ATOM 568 C C . ILE A 1 70 ? 10.260 -2.001 -5.726 1.00 75.88 70 ILE A C 1
ATOM 570 O O . ILE A 1 70 ? 10.493 -2.573 -6.792 1.00 75.88 70 ILE A O 1
ATOM 574 N N . VAL A 1 71 ? 9.166 -2.248 -5.011 1.00 73.94 71 VAL A N 1
ATOM 575 C CA . VAL A 1 71 ? 8.118 -3.190 -5.413 1.00 73.94 71 VAL A CA 1
ATOM 576 C C . VAL A 1 71 ? 7.400 -2.708 -6.669 1.00 73.94 71 VAL A C 1
ATOM 578 O O . VAL A 1 71 ? 7.175 -3.501 -7.585 1.00 73.94 71 VAL A O 1
ATOM 581 N N . ALA A 1 72 ? 7.041 -1.425 -6.722 1.00 76.25 72 ALA A N 1
ATOM 582 C CA . ALA A 1 72 ? 6.365 -0.831 -7.866 1.00 76.25 72 ALA A CA 1
ATOM 583 C C . ALA A 1 72 ? 7.250 -0.908 -9.120 1.00 76.25 72 ALA A C 1
ATOM 585 O O . ALA A 1 72 ? 6.796 -1.392 -10.155 1.00 76.25 72 ALA A O 1
ATOM 586 N N . ILE A 1 73 ? 8.538 -0.561 -9.002 1.00 77.12 73 ILE A N 1
ATOM 587 C CA . ILE A 1 73 ? 9.540 -0.715 -10.069 1.00 77.12 73 ILE A CA 1
ATOM 588 C C . ILE A 1 73 ? 9.605 -2.180 -10.513 1.00 77.12 73 ILE A C 1
ATOM 590 O O . ILE A 1 73 ? 9.439 -2.483 -11.691 1.00 77.12 73 ILE A O 1
ATOM 594 N N . SER A 1 74 ? 9.761 -3.108 -9.565 1.00 75.19 74 SER A N 1
ATOM 595 C CA . SER A 1 74 ? 9.829 -4.549 -9.848 1.00 75.19 74 SER A CA 1
ATOM 596 C C . SER A 1 74 ? 8.552 -5.094 -10.485 1.00 75.19 74 SER A C 1
ATOM 598 O O . SER A 1 74 ? 8.579 -6.157 -11.094 1.00 75.19 74 SER A O 1
ATOM 600 N N . THR A 1 75 ? 7.418 -4.415 -10.315 1.00 75.00 75 THR A N 1
ATOM 601 C CA . THR A 1 75 ? 6.156 -4.772 -10.966 1.00 75.00 75 THR A CA 1
ATOM 602 C C . THR A 1 75 ? 6.136 -4.250 -12.397 1.00 75.00 75 THR A C 1
ATOM 604 O O . THR A 1 75 ? 5.850 -5.023 -13.299 1.00 75.00 75 THR A O 1
ATOM 607 N N . VAL A 1 76 ? 6.508 -2.985 -12.627 1.00 77.12 76 VAL A N 1
ATOM 608 C CA . VAL A 1 76 ? 6.555 -2.357 -13.965 1.00 77.12 76 VAL A CA 1
ATOM 609 C C . VAL A 1 76 ? 7.594 -3.005 -14.885 1.00 77.12 76 VAL A C 1
ATOM 611 O O . VAL A 1 76 ? 7.379 -3.094 -16.088 1.00 77.12 76 VAL A O 1
ATOM 614 N N . LEU A 1 77 ? 8.702 -3.502 -14.331 1.00 71.81 77 LEU A N 1
ATOM 615 C CA . LEU A 1 77 ? 9.725 -4.213 -15.103 1.00 71.81 77 LEU A CA 1
ATOM 616 C C . LEU A 1 77 ? 9.290 -5.622 -15.544 1.00 71.81 77 LEU A C 1
ATOM 618 O O . LEU A 1 77 ? 9.947 -6.229 -16.390 1.00 71.81 77 LEU A O 1
ATOM 622 N N . VAL A 1 78 ? 8.189 -6.165 -15.009 1.00 67.81 78 VAL A N 1
ATOM 623 C CA . VAL A 1 78 ? 7.623 -7.426 -15.507 1.00 67.81 78 VAL A CA 1
ATOM 624 C C . VAL A 1 78 ? 6.904 -7.132 -16.831 1.00 67.81 78 VAL A C 1
ATOM 626 O O . VAL A 1 78 ? 5.952 -6.356 -16.818 1.00 67.81 78 VAL A O 1
ATOM 629 N N . PRO A 1 79 ? 7.242 -7.799 -17.956 1.00 61.34 79 PRO A N 1
ATOM 630 C CA . PRO A 1 79 ? 6.778 -7.437 -19.309 1.00 61.34 79 PRO A CA 1
ATOM 631 C C . PRO A 1 79 ? 5.259 -7.307 -19.504 1.00 61.34 79 PRO A C 1
ATOM 633 O O . PRO A 1 79 ? 4.794 -6.704 -20.466 1.00 61.34 79 PRO A O 1
ATOM 636 N N . ARG A 1 80 ? 4.470 -7.917 -18.612 1.00 60.25 80 ARG A N 1
ATOM 637 C CA . ARG A 1 80 ? 3.002 -7.913 -18.653 1.00 60.25 80 ARG A CA 1
ATOM 638 C C . ARG A 1 80 ? 2.363 -6.732 -17.917 1.00 60.25 80 ARG A C 1
ATOM 640 O O . ARG A 1 80 ? 1.170 -6.506 -18.096 1.00 60.25 80 ARG A O 1
ATOM 647 N N . PHE A 1 81 ? 3.106 -6.010 -17.082 1.00 62.97 81 PHE A N 1
ATOM 648 C CA . PHE A 1 81 ? 2.600 -4.866 -16.331 1.00 62.97 81 PHE A CA 1
ATOM 649 C C . PHE A 1 81 ? 3.103 -3.578 -16.957 1.00 62.97 81 PHE A C 1
ATOM 651 O O . PHE A 1 81 ? 4.297 -3.360 -17.119 1.00 62.97 81 PHE A O 1
ATOM 658 N N . LYS A 1 82 ? 2.164 -2.704 -17.310 1.00 71.75 82 LYS A N 1
ATOM 659 C CA . LYS A 1 82 ? 2.491 -1.384 -17.835 1.00 71.75 82 LYS A CA 1
ATOM 660 C C . LYS A 1 82 ? 2.727 -0.431 -16.673 1.00 71.75 82 LYS A C 1
ATOM 662 O O . LYS A 1 82 ? 2.064 -0.535 -15.642 1.00 71.75 82 LYS A O 1
ATOM 667 N N . TYR A 1 83 ? 3.593 0.552 -16.890 1.00 80.12 83 TYR A N 1
ATOM 668 C CA . TYR A 1 83 ? 3.756 1.728 -16.031 1.00 80.12 83 TYR A CA 1
ATOM 669 C C . TYR A 1 83 ? 2.410 2.310 -15.545 1.00 80.12 83 TYR A C 1
ATOM 671 O O . TYR A 1 83 ? 2.268 2.655 -14.376 1.00 80.12 83 TYR A O 1
ATOM 679 N N . GLN A 1 84 ? 1.393 2.288 -16.413 1.00 82.50 84 GLN A N 1
ATOM 680 C CA . GLN A 1 84 ? 0.004 2.675 -16.130 1.00 82.50 84 GLN A CA 1
ATOM 681 C C . GLN A 1 84 ? -0.587 2.028 -14.864 1.00 82.50 84 GLN A C 1
ATOM 683 O O . GLN A 1 84 ? -1.396 2.645 -14.179 1.00 82.50 84 GLN A O 1
ATOM 688 N N . TYR A 1 85 ? -0.189 0.797 -14.528 1.00 81.62 85 TYR A N 1
ATOM 689 C CA . TYR A 1 85 ? -0.657 0.122 -13.319 1.00 81.62 85 TYR A CA 1
ATOM 690 C C . TYR A 1 85 ? -0.103 0.778 -12.047 1.00 81.62 85 TYR A C 1
ATOM 692 O O . TYR A 1 85 ? -0.854 1.037 -11.108 1.00 81.62 85 TYR A O 1
ATOM 700 N N . ALA A 1 86 ? 1.202 1.072 -12.027 1.00 83.31 86 ALA A N 1
ATOM 701 C CA . ALA A 1 86 ? 1.831 1.781 -10.915 1.00 83.31 86 ALA A CA 1
ATOM 702 C C . ALA A 1 86 ? 1.291 3.210 -10.805 1.00 83.31 86 ALA A C 1
ATOM 704 O O . ALA A 1 86 ? 0.955 3.650 -9.712 1.00 83.31 86 ALA A O 1
ATOM 705 N N . ASP A 1 87 ? 1.115 3.882 -11.938 1.00 87.81 87 ASP A N 1
ATOM 706 C CA . ASP A 1 87 ? 0.548 5.225 -12.015 1.00 87.81 87 ASP A CA 1
ATOM 707 C C . ASP A 1 87 ? -0.856 5.313 -11.382 1.00 87.81 87 ASP A C 1
ATOM 709 O O . ASP A 1 87 ? -1.095 6.091 -10.457 1.00 87.81 87 ASP A O 1
ATOM 713 N N . CYS A 1 88 ? -1.764 4.419 -11.787 1.00 87.88 88 CYS A N 1
ATOM 714 C CA . CYS A 1 88 ? -3.110 4.331 -11.218 1.00 87.88 88 CYS A CA 1
ATOM 715 C C . CYS A 1 88 ? -3.101 4.000 -9.718 1.00 87.88 88 CYS A C 1
ATOM 717 O O . CYS A 1 88 ? -3.911 4.540 -8.961 1.00 87.88 88 CYS A O 1
ATOM 719 N N . ALA A 1 89 ? -2.202 3.116 -9.273 1.00 87.69 89 ALA A N 1
ATOM 720 C CA . ALA A 1 89 ? -2.059 2.783 -7.859 1.00 87.69 89 ALA A CA 1
ATOM 721 C C . ALA A 1 89 ? -1.592 3.997 -7.041 1.00 87.69 89 ALA A C 1
ATOM 723 O O . ALA A 1 89 ? -2.186 4.298 -6.007 1.00 87.69 89 ALA A O 1
ATOM 724 N N . TYR A 1 90 ? -0.583 4.727 -7.524 1.00 88.31 90 TYR A N 1
ATOM 725 C CA . TYR A 1 90 ? -0.065 5.922 -6.857 1.00 88.31 90 TYR A CA 1
ATOM 726 C C . TYR A 1 90 ? -1.135 7.008 -6.761 1.00 88.31 90 TYR A C 1
ATOM 728 O O . TYR A 1 90 ? -1.318 7.581 -5.690 1.00 88.31 90 TYR A O 1
ATOM 736 N N . LYS A 1 91 ? -1.917 7.222 -7.826 1.00 91.50 91 LYS A N 1
ATOM 737 C CA . LYS A 1 91 ? -3.016 8.195 -7.814 1.00 91.50 91 LYS A CA 1
ATOM 738 C C . LYS A 1 91 ? -4.035 7.905 -6.711 1.00 91.50 91 LYS A C 1
ATOM 740 O O . LYS A 1 91 ? -4.425 8.803 -5.973 1.00 91.50 91 LYS A O 1
ATOM 745 N N . ARG A 1 92 ? -4.426 6.637 -6.553 1.00 89.50 92 ARG A N 1
ATOM 746 C CA . ARG A 1 92 ? -5.371 6.213 -5.503 1.00 89.50 92 ARG A CA 1
ATOM 747 C C . ARG A 1 92 ? -4.776 6.308 -4.100 1.00 89.50 92 ARG A C 1
ATOM 749 O O . ARG A 1 92 ? -5.468 6.672 -3.157 1.00 89.50 92 ARG A O 1
ATOM 756 N N . VAL A 1 93 ? -3.501 5.958 -3.950 1.00 89.75 93 VAL A N 1
ATOM 757 C CA . VAL A 1 93 ? -2.834 5.930 -2.643 1.00 89.75 93 VAL A CA 1
ATOM 758 C C . VAL A 1 93 ? -2.572 7.337 -2.111 1.00 89.75 93 VAL A C 1
ATOM 760 O O . VAL A 1 93 ? -2.791 7.583 -0.921 1.00 89.75 93 VAL A O 1
ATOM 763 N N . TYR A 1 94 ? -2.109 8.245 -2.967 1.00 88.81 94 TYR A N 1
ATOM 764 C CA . TYR A 1 94 ? -1.565 9.532 -2.541 1.00 88.81 94 TYR A CA 1
ATOM 765 C C . TYR A 1 94 ? -2.511 10.717 -2.738 1.00 88.81 94 TYR A C 1
ATOM 767 O O . TYR A 1 94 ? -2.296 11.735 -2.086 1.00 88.81 94 TYR A O 1
ATOM 775 N N . GLY A 1 95 ? -3.574 10.585 -3.542 1.00 89.88 95 GLY A N 1
ATOM 776 C CA . GLY A 1 95 ? -4.530 11.677 -3.759 1.00 89.88 95 GLY A CA 1
ATOM 777 C C . GLY A 1 95 ? -3.806 12.941 -4.222 1.00 89.88 95 GLY A C 1
ATOM 778 O O . GLY A 1 95 ? -3.055 12.885 -5.190 1.00 89.88 95 GLY A O 1
ATOM 779 N N . ASP A 1 96 ? -3.952 14.038 -3.485 1.00 91.00 96 ASP A N 1
ATOM 780 C CA . ASP A 1 96 ? -3.306 15.324 -3.791 1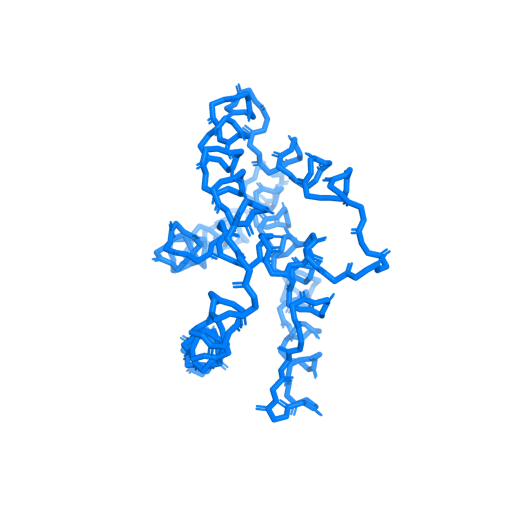.00 91.00 96 ASP A CA 1
ATOM 781 C C . ASP A 1 96 ? -1.766 15.264 -3.770 1.00 91.00 96 ASP A C 1
ATOM 783 O O . ASP A 1 96 ? -1.100 16.037 -4.452 1.00 91.00 96 ASP A O 1
ATOM 787 N N . GLY A 1 97 ? -1.171 14.314 -3.038 1.00 89.75 97 GLY A N 1
ATOM 788 C CA . GLY A 1 97 ? 0.282 14.088 -3.016 1.00 89.75 97 GLY A CA 1
ATOM 789 C C . GLY A 1 97 ? 0.816 13.271 -4.200 1.00 89.75 97 GLY A C 1
ATOM 790 O O . GLY A 1 97 ? 2.008 12.964 -4.248 1.00 89.75 97 GLY A O 1
ATOM 791 N N . TYR A 1 98 ? -0.054 12.873 -5.132 1.00 91.62 98 TYR A N 1
ATOM 792 C CA . TYR A 1 98 ? 0.273 11.97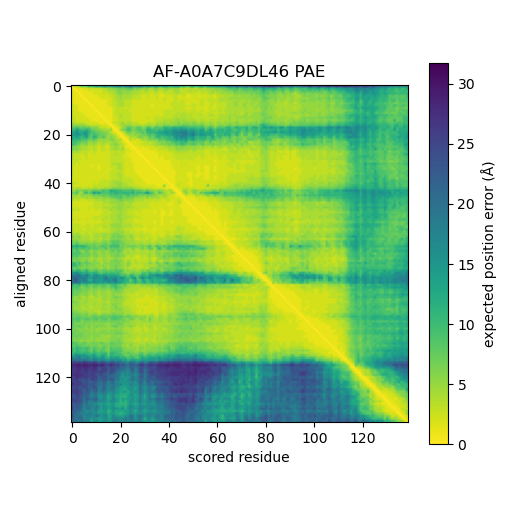8 -6.243 1.00 91.62 98 TYR A CA 1
ATOM 793 C C . TYR A 1 98 ? 1.428 12.482 -7.107 1.00 91.62 98 TYR A C 1
ATOM 795 O O . TYR A 1 98 ? 2.340 11.703 -7.374 1.00 91.62 98 TYR A O 1
ATOM 803 N N . ASP A 1 99 ? 1.420 13.752 -7.515 1.00 90.75 99 ASP A N 1
ATOM 804 C CA . ASP A 1 99 ? 2.420 14.268 -8.457 1.00 90.75 99 ASP A CA 1
ATOM 805 C C . ASP A 1 99 ? 3.838 14.202 -7.874 1.00 90.75 99 ASP A C 1
ATOM 807 O O . ASP A 1 99 ? 4.783 13.788 -8.553 1.00 90.75 99 ASP A O 1
ATOM 811 N N . VAL A 1 100 ? 3.975 14.522 -6.584 1.00 91.94 100 VAL A N 1
ATOM 812 C CA . VAL A 1 100 ? 5.250 14.459 -5.855 1.00 91.94 100 VAL A CA 1
ATOM 813 C C . VAL A 1 100 ? 5.750 13.017 -5.770 1.00 91.94 100 VAL A C 1
ATOM 815 O O . VAL A 1 100 ? 6.888 12.718 -6.135 1.00 91.94 100 VAL A O 1
ATOM 818 N N . GLU A 1 101 ? 4.892 12.096 -5.334 1.00 89.50 101 GLU A N 1
ATOM 819 C CA . GLU A 1 101 ? 5.255 10.687 -5.145 1.00 89.50 101 GLU A CA 1
ATOM 820 C C . GLU A 1 101 ? 5.531 9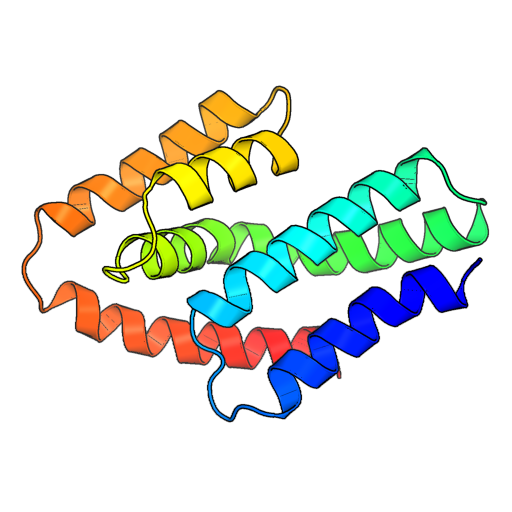.976 -6.474 1.00 89.50 101 GLU A C 1
ATOM 822 O O . GLU A 1 101 ? 6.443 9.150 -6.567 1.00 89.50 101 GLU A O 1
ATOM 827 N N . LEU A 1 102 ? 4.792 10.324 -7.530 1.00 89.06 102 LEU A N 1
ATOM 828 C CA . LEU A 1 102 ? 5.033 9.804 -8.869 1.00 89.06 102 LEU A CA 1
ATOM 829 C C . LEU A 1 102 ? 6.353 10.321 -9.445 1.00 89.06 102 LEU A C 1
ATOM 831 O O . LEU A 1 102 ? 7.053 9.556 -10.110 1.00 89.06 102 LEU A O 1
ATOM 835 N N . SER A 1 103 ? 6.711 11.585 -9.196 1.00 89.12 103 SER A N 1
ATOM 836 C CA . SER A 1 103 ? 8.014 12.124 -9.602 1.00 89.12 103 SER A CA 1
ATOM 837 C C . SER A 1 103 ? 9.148 11.350 -8.933 1.00 89.12 103 SER A C 1
ATOM 839 O O . SER A 1 103 ? 10.008 10.809 -9.622 1.00 89.12 103 SER A O 1
ATOM 841 N N . LEU A 1 104 ? 9.083 11.167 -7.609 1.00 88.06 104 LEU A N 1
ATOM 842 C CA . LEU A 1 104 ? 10.069 10.379 -6.857 1.00 88.06 104 LEU A CA 1
ATOM 843 C C . LEU A 1 104 ? 10.163 8.927 -7.346 1.00 88.06 104 LEU A C 1
ATOM 845 O O . LEU A 1 104 ? 11.238 8.320 -7.332 1.00 88.06 104 LEU A O 1
ATOM 849 N N . PHE A 1 105 ? 9.037 8.347 -7.762 1.00 87.12 105 PHE A N 1
ATOM 850 C CA . PHE A 1 105 ? 9.002 7.022 -8.371 1.00 87.12 105 PHE A CA 1
ATOM 851 C C . PHE A 1 105 ? 9.697 7.000 -9.740 1.00 87.12 105 PHE A C 1
ATOM 853 O O . PHE A 1 105 ? 10.532 6.127 -9.985 1.00 87.12 105 PHE A O 1
ATOM 860 N N . LYS A 1 106 ? 9.394 7.964 -10.620 1.00 85.94 106 LYS A N 1
ATOM 861 C CA . LYS A 1 106 ? 10.011 8.108 -11.949 1.00 85.94 106 LYS A CA 1
ATOM 862 C C . LYS A 1 106 ? 11.522 8.310 -11.859 1.00 85.94 106 LYS A C 1
ATOM 864 O O . LYS A 1 106 ? 12.253 7.629 -12.575 1.00 85.94 106 LYS A O 1
ATOM 869 N N . ASP A 1 107 ? 11.979 9.156 -10.939 1.00 87.62 107 ASP A N 1
ATOM 870 C CA . ASP A 1 107 ? 13.403 9.438 -10.714 1.00 87.62 107 ASP A CA 1
ATOM 871 C C . ASP A 1 107 ? 14.188 8.177 -10.336 1.00 87.62 107 ASP A C 1
ATOM 873 O O . ASP A 1 107 ? 15.355 8.029 -10.694 1.00 87.62 107 ASP A O 1
ATOM 877 N N . LYS A 1 108 ? 13.539 7.223 -9.657 1.00 83.62 108 LYS A N 1
ATOM 878 C CA . LYS A 1 108 ? 14.125 5.914 -9.331 1.00 83.62 108 LYS A CA 1
ATOM 879 C C . LYS A 1 108 ? 13.984 4.902 -10.466 1.00 83.62 108 LYS A C 1
ATOM 881 O O . LYS A 1 108 ? 14.852 4.049 -10.626 1.00 83.62 108 LYS A O 1
ATOM 886 N N . LEU A 1 109 ? 12.898 4.964 -11.236 1.00 81.81 109 LEU A N 1
ATOM 887 C CA . LEU A 1 109 ? 12.599 4.020 -12.313 1.00 81.81 109 LEU A CA 1
ATOM 888 C C . LEU A 1 109 ? 13.465 4.260 -13.559 1.00 81.81 109 LEU A C 1
ATOM 890 O O . LEU A 1 109 ? 13.990 3.305 -14.128 1.00 81.81 109 LEU A O 1
ATOM 894 N N . PHE A 1 110 ? 13.622 5.509 -14.001 1.00 80.38 110 PHE A N 1
ATOM 895 C CA . PHE A 1 110 ? 14.297 5.819 -15.267 1.00 80.38 110 PHE A CA 1
ATOM 896 C C . PHE A 1 110 ? 15.780 5.412 -15.322 1.00 80.38 110 PHE A C 1
ATOM 898 O O . PHE A 1 110 ? 16.176 4.826 -16.332 1.00 80.38 110 PHE A O 1
ATOM 905 N N . PRO A 1 111 ? 16.597 5.594 -14.264 1.00 80.38 111 PRO A N 1
ATOM 906 C CA . PRO A 1 111 ? 17.974 5.088 -14.246 1.00 80.38 111 PRO A CA 1
ATOM 907 C C . PRO A 1 111 ? 18.082 3.557 -14.370 1.00 80.38 111 PRO A C 1
ATOM 909 O O . PRO A 1 111 ? 19.114 3.024 -14.782 1.00 80.38 111 PRO A O 1
ATOM 912 N N . LEU A 1 112 ? 17.021 2.824 -14.019 1.00 71.69 112 LEU A N 1
ATOM 913 C CA . LEU A 1 112 ? 16.972 1.363 -14.130 1.00 71.69 112 LEU A CA 1
ATOM 914 C C . LEU A 1 112 ? 16.600 0.893 -15.540 1.00 71.69 112 LEU A C 1
ATOM 916 O O . LEU A 1 112 ? 16.948 -0.220 -15.918 1.00 71.69 112 LEU A O 1
ATOM 920 N N . TYR A 1 113 ? 15.945 1.740 -16.337 1.00 65.56 113 TYR A N 1
ATOM 921 C CA . TYR A 1 113 ? 15.707 1.469 -17.758 1.00 65.56 113 TYR A CA 1
ATOM 922 C C . TYR A 1 113 ? 16.972 1.634 -18.607 1.00 65.56 113 TYR A C 1
ATOM 924 O O . TYR A 1 113 ? 17.120 0.953 -19.619 1.00 65.56 113 TYR A O 1
ATOM 932 N N . SER A 1 114 ? 17.885 2.520 -18.203 1.00 62.84 114 SER A N 1
ATOM 933 C CA . SER A 1 114 ? 19.145 2.767 -18.912 1.00 62.84 114 SER A CA 1
ATOM 934 C C . SER A 1 114 ? 20.284 1.820 -18.507 1.00 62.84 114 SER A C 1
ATOM 936 O O . SER A 1 114 ? 21.285 1.742 -19.218 1.00 62.84 114 SER A O 1
ATOM 938 N N . SER A 1 115 ? 20.146 1.058 -17.411 1.00 61.50 115 SER A N 1
ATOM 939 C CA . SER A 1 115 ? 21.164 0.114 -16.925 1.00 61.50 115 SER A CA 1
ATOM 940 C C . SER A 1 115 ? 20.817 -1.355 -17.250 1.00 61.50 115 SER A C 1
ATOM 942 O O . SER A 1 115 ? 19.825 -1.920 -16.804 1.00 61.50 115 SER A O 1
ATOM 944 N N . THR A 1 116 ? 21.663 -1.996 -18.061 1.00 51.09 116 THR A N 1
ATOM 945 C CA . THR A 1 116 ? 21.565 -3.381 -18.586 1.00 51.09 116 THR A CA 1
ATOM 946 C C . THR A 1 116 ? 21.613 -4.463 -17.460 1.00 51.09 116 THR A C 1
ATOM 948 O O . THR A 1 116 ? 21.918 -4.132 -16.313 1.00 51.09 116 THR A O 1
ATOM 951 N N . PRO A 1 117 ? 21.356 -5.778 -17.713 1.00 52.25 117 PRO A N 1
ATOM 952 C CA . PRO A 1 117 ? 20.724 -6.763 -16.794 1.00 52.25 117 PRO A CA 1
ATOM 953 C C . PRO A 1 117 ? 21.422 -7.115 -15.460 1.00 52.25 117 PRO A C 1
ATOM 955 O O . PRO A 1 117 ? 20.938 -7.968 -14.715 1.00 52.25 117 PRO A O 1
ATOM 958 N N . ARG A 1 118 ? 22.536 -6.468 -15.111 1.00 47.31 118 ARG A N 1
ATOM 959 C CA . ARG A 1 118 ? 23.202 -6.605 -13.805 1.00 47.31 118 ARG A CA 1
ATOM 960 C C . ARG A 1 118 ? 22.395 -5.977 -12.663 1.00 47.31 118 ARG A C 1
ATOM 962 O O . ARG A 1 118 ? 22.335 -6.578 -11.595 1.00 47.31 118 ARG A O 1
ATOM 969 N N . ALA A 1 119 ? 21.714 -4.852 -12.902 1.00 51.38 119 ALA A N 1
ATOM 970 C CA . ALA A 1 119 ? 20.846 -4.210 -11.907 1.00 51.38 119 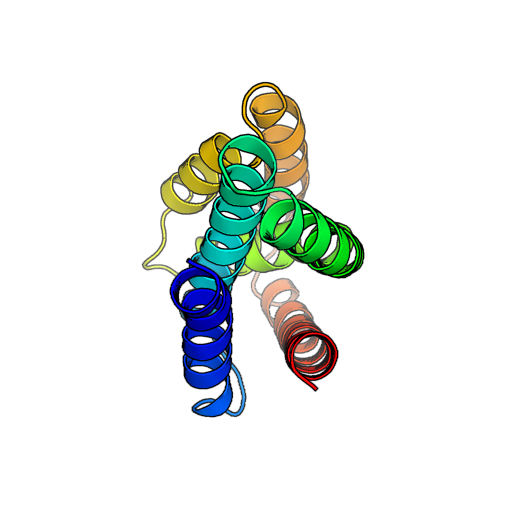ALA A CA 1
ATOM 971 C C . ALA A 1 119 ? 19.657 -5.109 -11.508 1.00 51.38 119 ALA A C 1
ATOM 973 O O . ALA A 1 119 ? 19.290 -5.191 -10.337 1.00 51.38 119 ALA A O 1
ATOM 974 N N . LEU A 1 120 ? 19.123 -5.884 -12.460 1.00 50.66 120 LEU A N 1
ATOM 975 C CA . LEU A 1 120 ? 18.029 -6.836 -12.237 1.00 50.66 120 LEU A CA 1
ATOM 976 C C . LEU A 1 120 ? 18.386 -7.937 -11.217 1.00 50.66 120 LEU A C 1
ATOM 978 O O . LEU A 1 120 ? 17.514 -8.445 -10.514 1.00 50.66 120 LEU A O 1
ATOM 982 N N . ARG A 1 121 ? 19.671 -8.310 -11.122 1.00 44.44 121 ARG A N 1
ATOM 983 C CA . ARG A 1 121 ? 20.147 -9.409 -10.267 1.00 44.44 121 ARG A CA 1
ATOM 984 C C . ARG A 1 121 ? 20.324 -8.978 -8.806 1.00 44.44 121 ARG A C 1
ATOM 986 O O . ARG A 1 121 ? 20.032 -9.763 -7.911 1.00 44.44 121 ARG A O 1
ATOM 993 N N . SER A 1 122 ? 20.694 -7.723 -8.549 1.00 48.25 122 SER A N 1
ATOM 994 C CA . SER A 1 122 ? 20.676 -7.121 -7.205 1.00 48.25 122 SER A CA 1
ATOM 995 C C . SER A 1 122 ? 19.245 -6.928 -6.679 1.00 48.25 122 SER A C 1
ATOM 997 O O . SER A 1 122 ? 19.012 -7.017 -5.474 1.00 48.25 122 SER A O 1
ATOM 999 N N . HIS A 1 123 ? 18.263 -6.747 -7.571 1.00 50.88 123 HIS A N 1
ATOM 1000 C CA . HIS A 1 123 ? 16.842 -6.657 -7.212 1.00 50.88 123 HIS A CA 1
ATOM 1001 C C . HIS A 1 123 ? 16.222 -7.983 -6.733 1.00 50.88 123 HIS A C 1
ATOM 1003 O O . HIS A 1 123 ? 15.269 -7.955 -5.954 1.00 50.88 123 HIS A O 1
ATOM 1009 N N . LEU A 1 124 ? 16.791 -9.141 -7.086 1.00 48.47 124 LEU A N 1
ATOM 1010 C CA . LEU A 1 124 ? 16.367 -10.434 -6.524 1.00 48.47 124 LEU A CA 1
ATOM 1011 C C . LEU A 1 124 ? 16.652 -10.539 -5.014 1.00 48.47 124 LEU A C 1
ATOM 1013 O O . LEU A 1 124 ? 15.859 -11.130 -4.285 1.00 48.47 124 LEU A O 1
ATOM 1017 N N . ASN A 1 125 ? 17.706 -9.886 -4.512 1.00 44.03 125 ASN A N 1
ATOM 1018 C CA . ASN A 1 125 ? 17.990 -9.836 -3.071 1.00 44.03 125 ASN A CA 1
ATOM 1019 C C . ASN A 1 125 ? 16.994 -8.944 -2.305 1.00 44.03 125 ASN A C 1
ATOM 1021 O O . ASN A 1 125 ? 16.763 -9.143 -1.115 1.00 44.03 125 ASN A O 1
ATOM 1025 N N . LEU A 1 126 ? 16.330 -7.999 -2.978 1.00 50.28 126 LEU A N 1
ATOM 1026 C CA . LEU A 1 126 ? 15.292 -7.154 -2.374 1.00 50.28 126 LEU A CA 1
ATOM 1027 C C . LEU A 1 126 ? 13.961 -7.901 -2.173 1.00 50.28 126 LEU A C 1
ATOM 1029 O O . LEU A 1 126 ? 13.234 -7.604 -1.223 1.00 50.28 126 LEU A O 1
ATOM 1033 N N . LEU A 1 127 ? 13.676 -8.929 -2.981 1.00 49.91 127 LEU A N 1
ATOM 1034 C CA . LEU A 1 127 ? 12.551 -9.853 -2.762 1.00 49.91 127 LEU A CA 1
ATOM 1035 C C . LEU A 1 127 ? 12.703 -10.659 -1.458 1.00 49.91 127 LEU A C 1
ATOM 1037 O O . LEU A 1 127 ? 11.708 -10.943 -0.792 1.00 49.91 127 LEU A O 1
ATOM 1041 N N . ILE A 1 128 ? 13.940 -10.951 -1.040 1.00 50.44 128 ILE A N 1
ATOM 1042 C CA . ILE A 1 128 ? 14.239 -11.613 0.243 1.00 50.44 128 ILE A CA 1
ATOM 1043 C C . ILE A 1 128 ? 13.862 -10.702 1.428 1.00 50.44 128 ILE A C 1
ATOM 1045 O O . ILE A 1 128 ? 13.300 -11.166 2.421 1.00 50.44 128 ILE A O 1
ATOM 1049 N N . HIS A 1 129 ? 14.078 -9.387 1.312 1.00 49.50 129 HIS A N 1
ATOM 1050 C CA . HIS A 1 129 ? 13.665 -8.418 2.336 1.00 49.50 129 HIS A CA 1
ATOM 1051 C C . HIS A 1 129 ? 12.145 -8.180 2.368 1.00 49.50 129 HIS A C 1
ATOM 1053 O O . HIS A 1 129 ? 11.572 -7.996 3.442 1.00 49.50 129 HIS A O 1
ATOM 1059 N N . LEU A 1 130 ? 11.473 -8.255 1.216 1.00 49.97 130 LEU A N 1
ATOM 1060 C CA . LEU A 1 130 ? 10.009 -8.233 1.119 1.00 49.97 130 LEU A CA 1
ATOM 1061 C C . LEU A 1 130 ? 9.356 -9.426 1.828 1.00 49.97 130 LEU A C 1
ATOM 1063 O O . LEU A 1 130 ? 8.351 -9.260 2.516 1.00 49.97 130 LEU A O 1
ATOM 1067 N N . LEU A 1 131 ? 9.967 -10.607 1.738 1.00 52.62 131 LEU A N 1
ATOM 1068 C CA . LEU A 1 131 ? 9.553 -11.801 2.479 1.00 52.62 131 LEU A CA 1
ATOM 1069 C C . LEU A 1 131 ? 9.735 -11.674 3.990 1.00 52.62 131 LEU A C 1
ATOM 1071 O O . LEU A 1 131 ? 8.853 -12.077 4.749 1.00 52.62 131 LEU A O 1
ATOM 1075 N N . ALA A 1 132 ? 10.850 -11.089 4.432 1.00 53.06 132 ALA A N 1
ATOM 1076 C CA . ALA A 1 132 ? 11.076 -10.813 5.848 1.00 53.06 132 ALA A CA 1
ATOM 1077 C C . ALA A 1 132 ? 10.019 -9.846 6.416 1.00 53.06 132 ALA A C 1
ATOM 1079 O O . ALA A 1 132 ? 9.575 -10.010 7.549 1.00 53.06 132 ALA A O 1
ATOM 1080 N N . MET A 1 133 ? 9.553 -8.882 5.613 1.00 54.59 133 MET A N 1
ATOM 1081 C CA . MET A 1 133 ? 8.459 -7.984 5.994 1.00 54.59 133 MET A CA 1
ATOM 1082 C C . MET A 1 133 ? 7.097 -8.660 6.067 1.00 54.59 133 MET A C 1
ATOM 1084 O O . MET A 1 133 ? 6.348 -8.383 6.997 1.00 54.59 133 MET A O 1
ATOM 1088 N N . LEU A 1 134 ? 6.761 -9.535 5.115 1.00 52.97 134 LEU A N 1
ATOM 1089 C CA . LEU A 1 134 ? 5.500 -10.278 5.171 1.00 52.97 134 LEU A CA 1
ATOM 1090 C C . LEU A 1 134 ? 5.435 -11.171 6.409 1.00 52.97 134 LEU A C 1
ATOM 1092 O O . LEU A 1 134 ? 4.394 -11.245 7.051 1.00 52.97 134 LEU A O 1
ATOM 1096 N N . LYS A 1 135 ? 6.565 -11.763 6.809 1.00 55.03 135 LYS A N 1
ATOM 1097 C CA . LYS A 1 135 ? 6.656 -12.481 8.085 1.00 55.03 135 LYS A CA 1
ATOM 1098 C C . LYS A 1 135 ? 6.486 -11.561 9.301 1.00 55.03 135 LYS A C 1
ATOM 1100 O O . LYS A 1 135 ? 5.894 -11.994 10.272 1.00 55.03 135 LYS A O 1
ATOM 1105 N N . ALA A 1 136 ? 6.953 -10.311 9.250 1.00 52.69 136 ALA A N 1
ATOM 1106 C CA . ALA A 1 136 ? 6.875 -9.362 10.371 1.00 52.69 136 ALA A CA 1
ATOM 1107 C C . ALA A 1 136 ? 5.545 -8.583 10.483 1.00 52.69 136 ALA A C 1
ATOM 1109 O O . ALA A 1 136 ? 5.279 -7.965 11.511 1.00 52.69 136 ALA A O 1
ATOM 1110 N N . LEU A 1 137 ? 4.737 -8.544 9.420 1.00 47.50 137 LEU A N 1
ATOM 1111 C CA . LEU A 1 137 ? 3.421 -7.889 9.412 1.00 47.50 137 LEU A CA 1
ATOM 1112 C C . LEU A 1 13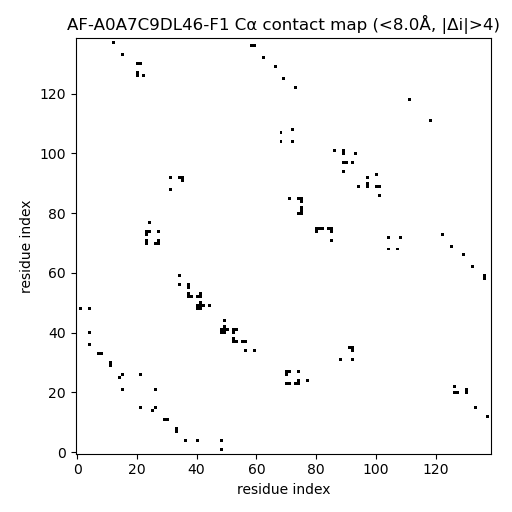7 ? 2.283 -8.834 9.824 1.00 47.50 137 LEU A C 1
ATOM 1114 O O . LEU A 1 137 ? 1.223 -8.349 10.215 1.00 47.50 137 LEU A O 1
ATOM 1118 N N . PHE A 1 138 ? 2.498 -10.152 9.736 1.00 47.94 138 PHE A N 1
ATOM 1119 C CA . PHE A 1 138 ? 1.448 -11.168 9.880 1.00 47.94 138 PHE A CA 1
ATOM 1120 C C . PHE A 1 138 ? 1.786 -12.314 10.862 1.00 47.94 138 PHE A C 1
ATOM 1122 O O . PHE A 1 138 ? 1.020 -13.274 10.942 1.00 47.94 138 PHE A O 1
ATOM 1129 N N . VAL A 1 139 ? 2.886 -12.197 11.620 1.00 45.66 139 VAL A N 1
ATOM 1130 C CA . VAL A 1 139 ? 3.229 -12.973 12.834 1.00 45.66 139 VAL A CA 1
ATOM 1131 C C . VAL A 1 139 ? 3.543 -11.976 13.943 1.00 45.66 139 VAL A C 1
ATOM 1133 O O . VAL A 1 139 ? 3.080 -12.197 15.081 1.00 45.66 139 VAL A O 1
#

Sequence (139 aa):
NICVFLKVFYNVTCAFSGFNYPTSKIYFPNVVGVKLVLKEEMEISDASIVNMAKKIFVKFEKYWSKFSNIVAISTVLVPRFKYQYADCAYKRVYGDGYDVELSLFKDKLFPLYSSTPRALRSHLNLLIHLLAMLKALFV